Protein AF-A0A7X9EI49-F1 (afdb_monomer)

Sequence (77 aa):
DPWGALYIAKTIGVSPERILYLGDTKTDIATAKGVGMISAGATWGFRGREELQQAGADYIVDSPSQFLQLAKSLFCN

Solvent-accessible surface area (backbone atoms only — not comparable to full-atom values): 4240 Å² total; per-residue (Å²): 128,36,63,66,60,50,48,51,29,61,74,72,74,44,61,38,74,80,36,79,41,78,32,33,48,53,66,43,28,47,29,21,54,71,57,49,23,40,21,34,24,34,44,78,58,87,33,52,62,67,59,33,55,75,44,60,33,76,37,76,33,78,44,74,69,52,45,54,53,50,53,43,72,76,70,69,123

Radius of gyration: 11.98 Å; Cα contacts (8 Å, |Δi|>4): 124; chains: 1; bounding box: 24×27×29 Å

Secondary structure (DSSP, 8-state):
--HHHHHHHHHHT--GGG-EEEESSHHHHHHHHHTTPEEEEETTSSS-HHHHHHTT-SEEESSHHHHHHHHHHHH--

Nearest PDB structures (foldseek):
  2ah5-assembly1_A  TM=9.232E-01  e=1.118E-04  Streptococcus pneumoniae TIGR4
  3mc1-assembly1_A  TM=9.341E-01  e=2.704E-04  Clostridium acetobutylicum
  3s6j-assembly1_A  TM=8.675E-01  e=2.223E-03  Pseudomonas syringae pv. tomato
  3s6j-assembly2_F  TM=8.785E-01  e=3.577E-03  Pseudomonas syringae pv. tomato
  2hcf-assembly1_A  TM=7.940E-01  e=1.052E-03  Chlorobaculum tepidum

pLDDT: mean 96.14, std 5.55, range [59.03, 98.62]

Structure (mmCIF, N/CA/C/O backbone):
data_AF-A0A7X9EI49-F1
#
_entry.id   AF-A0A7X9EI49-F1
#
loop_
_atom_site.group_PDB
_atom_site.id
_atom_site.type_symbol
_atom_site.label_atom_id
_atom_site.label_alt_id
_atom_site.label_comp_id
_atom_site.label_asym_id
_atom_site.label_entity_id
_atom_site.label_seq_id
_atom_site.pdbx_PDB_ins_code
_atom_site.Cartn_x
_atom_site.Cartn_y
_atom_site.Cartn_z
_atom_site.occupancy
_atom_site.B_iso_or_equiv
_atom_site.auth_seq_id
_atom_site.auth_comp_id
_atom_site.auth_asym_id
_atom_site.auth_atom_id
_atom_site.pdbx_PDB_model_num
ATOM 1 N N . ASP A 1 1 ? -5.082 -12.007 -5.255 1.00 73.75 1 ASP A N 1
ATOM 2 C CA . ASP A 1 1 ? -6.216 -12.480 -4.446 1.00 73.75 1 ASP A CA 1
ATOM 3 C C . ASP A 1 1 ? -6.328 -11.556 -3.236 1.00 73.75 1 ASP A C 1
ATOM 5 O O . ASP A 1 1 ? -5.339 -11.459 -2.516 1.00 73.75 1 ASP A O 1
ATOM 9 N N . PRO A 1 2 ? -7.441 -10.823 -3.046 1.00 85.88 2 PRO A N 1
ATOM 10 C CA . PRO A 1 2 ? -7.555 -9.833 -1.981 1.00 85.88 2 PRO A CA 1
ATOM 11 C C . PRO A 1 2 ? -7.964 -10.406 -0.609 1.00 85.88 2 PRO A C 1
ATOM 13 O O . PRO A 1 2 ? -7.973 -9.667 0.376 1.00 85.88 2 PRO A O 1
ATOM 16 N N . TRP A 1 3 ? -8.272 -11.707 -0.496 1.00 90.31 3 TRP A N 1
ATOM 17 C CA . TRP A 1 3 ? -8.774 -12.295 0.757 1.00 90.31 3 TRP A CA 1
ATOM 18 C C . TRP A 1 3 ? -7.810 -12.160 1.940 1.00 90.31 3 TRP A C 1
ATOM 20 O O . TRP A 1 3 ? -8.261 -11.997 3.073 1.00 90.31 3 TRP A O 1
ATOM 30 N N . GLY A 1 4 ? -6.496 -12.165 1.691 1.00 94.56 4 GLY A N 1
ATOM 31 C CA . GLY A 1 4 ? -5.493 -11.941 2.737 1.00 94.56 4 GLY A CA 1
ATOM 32 C C . GLY A 1 4 ? -5.622 -10.561 3.389 1.00 94.56 4 GLY A C 1
ATOM 33 O O . GLY A 1 4 ? -5.574 -10.450 4.613 1.00 94.56 4 GLY A O 1
ATOM 34 N N . ALA A 1 5 ? -5.871 -9.521 2.590 1.00 95.62 5 ALA A N 1
ATOM 35 C CA . ALA A 1 5 ? -6.069 -8.164 3.092 1.00 95.62 5 ALA A CA 1
ATOM 36 C C . ALA A 1 5 ? -7.353 -8.061 3.932 1.00 95.62 5 ALA A C 1
ATOM 38 O O . ALA A 1 5 ? -7.335 -7.507 5.032 1.00 95.62 5 ALA A O 1
ATOM 39 N N . LEU A 1 6 ? -8.453 -8.667 3.469 1.00 96.62 6 LEU A N 1
ATOM 40 C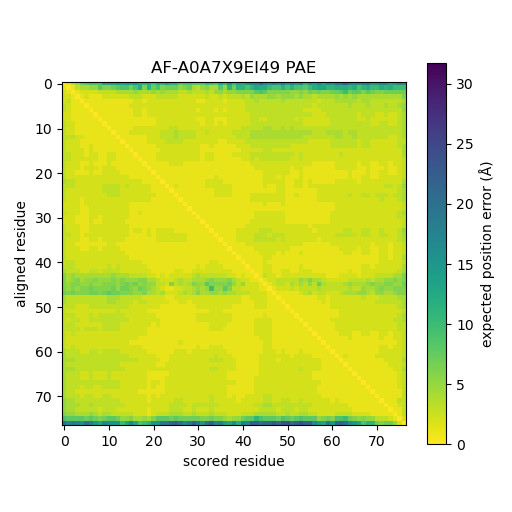 CA . LEU A 1 6 ? -9.704 -8.697 4.234 1.00 96.62 6 LEU A CA 1
ATOM 41 C C . LEU A 1 6 ? -9.568 -9.477 5.547 1.00 96.62 6 LEU A C 1
ATOM 43 O O . LEU A 1 6 ? -10.109 -9.066 6.575 1.00 96.62 6 LEU A O 1
ATOM 47 N N . TYR A 1 7 ? -8.839 -10.594 5.525 1.00 97.50 7 TYR A N 1
ATOM 48 C CA . TYR A 1 7 ? -8.553 -11.369 6.726 1.00 97.50 7 TYR A CA 1
ATOM 49 C C . TYR A 1 7 ? -7.797 -10.525 7.756 1.00 97.50 7 TYR A C 1
ATOM 51 O O . TYR A 1 7 ? -8.229 -10.461 8.904 1.00 97.50 7 TYR A O 1
ATOM 59 N N . ILE A 1 8 ? -6.745 -9.807 7.341 1.00 97.06 8 ILE A N 1
ATOM 60 C CA . ILE A 1 8 ? -5.99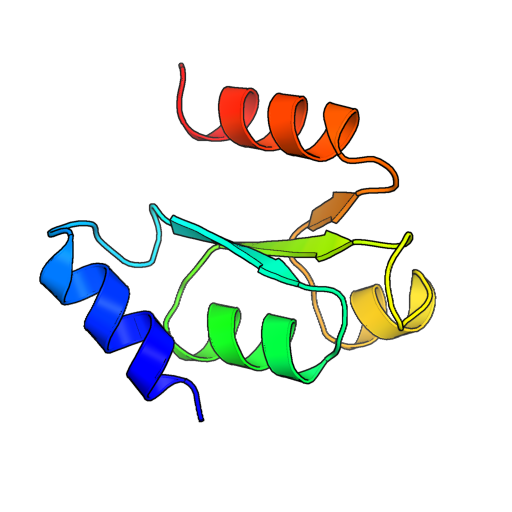3 -8.898 8.219 1.00 97.06 8 ILE A CA 1
ATOM 61 C C . ILE A 1 8 ? -6.919 -7.847 8.834 1.00 97.06 8 ILE A C 1
ATOM 63 O O . ILE A 1 8 ? -6.909 -7.696 10.054 1.00 97.06 8 ILE A O 1
ATOM 67 N N . ALA A 1 9 ? -7.748 -7.176 8.025 1.00 97.69 9 ALA A N 1
ATOM 68 C CA . ALA A 1 9 ? -8.702 -6.168 8.501 1.00 97.69 9 ALA A CA 1
ATOM 69 C C . ALA A 1 9 ? -9.615 -6.721 9.608 1.00 97.69 9 ALA A C 1
ATOM 71 O O . ALA A 1 9 ? -9.757 -6.123 10.677 1.00 97.69 9 ALA A O 1
ATOM 72 N N . LYS A 1 10 ? -10.159 -7.925 9.390 1.00 97.62 10 LYS A N 1
ATOM 73 C CA . LYS A 1 10 ? -10.982 -8.630 10.377 1.00 97.62 10 LYS A CA 1
ATOM 74 C C . LYS A 1 10 ? -10.195 -8.986 11.639 1.00 97.62 10 LYS A C 1
ATOM 76 O O . LYS A 1 10 ? -10.715 -8.812 12.737 1.00 97.62 10 LYS A O 1
ATOM 81 N N . THR A 1 11 ? -8.964 -9.475 11.499 1.00 98.25 11 THR A N 1
ATOM 82 C CA . THR A 1 11 ? -8.108 -9.865 12.629 1.00 98.25 11 THR A CA 1
ATOM 83 C C . THR A 1 11 ? -7.760 -8.678 13.523 1.00 98.25 11 THR A C 1
ATOM 85 O O . THR A 1 11 ? -7.752 -8.830 14.741 1.00 98.25 11 THR A O 1
ATOM 88 N N . ILE A 1 12 ? -7.507 -7.502 12.944 1.00 97.38 12 ILE A N 1
ATOM 89 C CA . ILE A 1 12 ? -7.195 -6.286 13.712 1.00 97.38 12 ILE A CA 1
ATOM 90 C C . ILE A 1 12 ? -8.446 -5.508 14.151 1.00 97.38 12 ILE A C 1
ATOM 92 O O . ILE A 1 12 ? -8.321 -4.512 14.856 1.00 97.38 12 ILE A O 1
ATOM 96 N N . GLY A 1 13 ? -9.646 -5.947 13.753 1.00 97.69 13 GLY A N 1
ATOM 97 C CA . GLY A 1 13 ? -10.911 -5.311 14.131 1.00 97.69 13 GLY A CA 1
ATOM 98 C C . GLY A 1 13 ? -11.123 -3.921 13.521 1.00 97.69 13 GLY A C 1
ATOM 99 O O . GLY A 1 13 ? -11.803 -3.090 14.120 1.00 97.69 13 GLY A O 1
ATOM 100 N N . VAL A 1 14 ? -10.539 -3.649 12.350 1.00 97.81 14 VAL A N 1
ATOM 101 C CA . VAL A 1 14 ? -10.628 -2.353 11.659 1.00 97.81 14 VAL A CA 1
ATOM 102 C C . VAL A 1 14 ? -11.383 -2.536 10.346 1.00 97.81 14 VAL A C 1
ATOM 104 O O . VAL A 1 14 ? -11.157 -3.508 9.626 1.00 97.81 14 VAL A O 1
ATOM 107 N N . SER A 1 15 ? -12.296 -1.613 10.026 1.00 97.19 15 SER A N 1
ATOM 108 C CA . SER A 1 15 ? -13.006 -1.662 8.745 1.00 97.19 15 SER A CA 1
ATOM 109 C C . SER A 1 15 ? -12.031 -1.400 7.585 1.00 97.19 15 SER A C 1
ATOM 111 O O . SER A 1 15 ? -11.114 -0.589 7.751 1.00 97.19 15 SER A O 1
ATOM 113 N N . PRO A 1 16 ? -12.178 -2.059 6.421 1.00 97.69 16 PRO A N 1
ATOM 114 C CA . PRO A 1 16 ? -11.255 -1.876 5.300 1.00 97.69 16 PRO A CA 1
ATOM 115 C C . PRO A 1 16 ? -11.054 -0.412 4.893 1.00 97.69 16 PRO A C 1
ATOM 117 O O . PRO A 1 16 ? -9.927 0.006 4.652 1.00 97.69 16 PRO A O 1
ATOM 120 N N . GLU A 1 17 ? -12.105 0.403 4.943 1.00 96.94 17 GLU A N 1
ATOM 121 C CA . GLU A 1 17 ? -12.088 1.825 4.573 1.00 96.94 17 GLU A CA 1
ATOM 122 C C . GLU A 1 17 ? -11.217 2.674 5.514 1.00 96.94 17 GLU A C 1
ATOM 124 O O . GLU A 1 17 ? -10.880 3.816 5.209 1.00 96.94 17 GLU A O 1
ATOM 129 N N . ARG A 1 18 ? -10.842 2.122 6.674 1.00 96.62 18 ARG A N 1
ATOM 130 C CA . ARG A 1 18 ? -9.941 2.736 7.657 1.00 96.62 18 ARG A CA 1
ATOM 131 C C . ARG A 1 18 ? -8.516 2.185 7.585 1.00 96.62 18 ARG A C 1
ATOM 133 O O . ARG A 1 18 ? -7.727 2.421 8.499 1.00 96.62 18 ARG A O 1
ATOM 140 N N . ILE A 1 19 ? -8.181 1.448 6.528 1.00 97.81 19 ILE A N 1
ATOM 141 C CA . ILE A 1 19 ? -6.856 0.870 6.307 1.00 97.81 19 ILE A CA 1
ATOM 142 C C . ILE A 1 19 ? -6.240 1.498 5.060 1.00 97.81 19 ILE A C 1
ATOM 144 O O . ILE A 1 19 ? -6.824 1.487 3.977 1.00 97.81 19 ILE A O 1
ATOM 148 N N . LEU A 1 20 ? -5.028 2.027 5.231 1.00 98.19 20 LEU A N 1
ATOM 149 C CA . LEU A 1 20 ? -4.173 2.485 4.143 1.00 98.19 20 LEU A CA 1
ATOM 150 C C . LEU A 1 20 ? -3.212 1.359 3.751 1.00 98.19 20 LEU A C 1
ATOM 152 O O . LEU A 1 20 ? -2.323 0.996 4.521 1.00 98.19 20 LEU A O 1
ATOM 156 N N . TYR A 1 21 ? -3.396 0.818 2.554 1.00 98.25 21 TYR A N 1
ATOM 157 C CA . TYR A 1 21 ? -2.576 -0.231 1.967 1.00 98.25 21 TYR A CA 1
ATOM 158 C C . TYR A 1 21 ? -1.491 0.397 1.085 1.00 98.25 21 TYR A C 1
ATOM 160 O O . TYR A 1 21 ? -1.790 1.020 0.066 1.00 98.25 21 TYR A O 1
ATOM 168 N N . LEU A 1 22 ? -0.226 0.216 1.463 1.00 98.19 22 LEU A N 1
ATOM 169 C CA . LEU A 1 22 ? 0.931 0.660 0.686 1.00 98.19 22 LEU A CA 1
ATOM 170 C C . LEU A 1 22 ? 1.437 -0.475 -0.205 1.00 98.19 22 LEU A C 1
ATOM 172 O O . LEU A 1 22 ? 1.693 -1.571 0.288 1.00 98.19 22 LEU A O 1
ATOM 176 N N . GLY A 1 23 ? 1.641 -0.194 -1.487 1.00 97.94 23 GLY A N 1
ATOM 177 C CA . GLY A 1 23 ? 2.288 -1.128 -2.400 1.00 97.94 23 GLY A CA 1
ATOM 178 C C . GLY A 1 23 ? 2.865 -0.444 -3.627 1.00 97.94 23 GLY A C 1
ATOM 179 O O . GLY A 1 23 ? 2.666 0.747 -3.852 1.00 97.94 23 GLY A O 1
ATOM 180 N N . ASP A 1 24 ? 3.619 -1.193 -4.412 1.00 98.19 24 ASP A N 1
ATOM 181 C CA . ASP A 1 24 ? 4.420 -0.691 -5.527 1.00 98.19 24 ASP A CA 1
ATOM 182 C C . ASP A 1 24 ? 4.106 -1.410 -6.844 1.00 98.19 24 ASP A C 1
ATOM 184 O O . ASP A 1 24 ? 4.782 -1.199 -7.850 1.00 98.19 24 ASP A O 1
ATOM 188 N N . THR A 1 25 ? 3.060 -2.237 -6.870 1.00 97.94 25 THR A N 1
ATOM 189 C CA . THR A 1 25 ? 2.598 -2.932 -8.070 1.00 97.94 25 THR A CA 1
ATOM 190 C C . THR A 1 25 ? 1.102 -2.749 -8.302 1.00 97.94 25 THR A C 1
ATOM 192 O O . THR A 1 25 ? 0.320 -2.498 -7.385 1.00 97.94 25 THR A O 1
ATOM 195 N N . LYS A 1 26 ? 0.653 -2.989 -9.541 1.00 97.31 26 LYS A N 1
ATOM 196 C CA . LYS A 1 26 ? -0.783 -3.062 -9.866 1.00 97.31 26 LYS A CA 1
ATOM 197 C C . LYS A 1 26 ? -1.542 -4.097 -9.025 1.00 97.31 26 LYS A C 1
ATOM 199 O O . LYS A 1 26 ? -2.736 -3.936 -8.795 1.00 97.31 26 LYS A O 1
ATOM 204 N N . THR A 1 27 ? -0.865 -5.162 -8.590 1.00 97.31 27 THR A N 1
ATOM 205 C CA . THR A 1 27 ? -1.467 -6.226 -7.780 1.00 97.31 27 THR A CA 1
ATOM 206 C C . THR A 1 27 ? -1.795 -5.719 -6.382 1.00 97.31 27 THR A C 1
ATOM 208 O O . THR A 1 27 ? -2.850 -6.068 -5.858 1.00 97.31 27 THR A O 1
ATOM 211 N N . ASP A 1 28 ? -0.948 -4.866 -5.805 1.00 97.69 28 ASP A N 1
ATOM 212 C CA . ASP A 1 28 ? -1.199 -4.248 -4.500 1.00 97.69 28 ASP A CA 1
ATOM 213 C C . ASP A 1 28 ? -2.396 -3.305 -4.562 1.00 97.69 28 ASP A C 1
ATOM 215 O O . ASP A 1 28 ? -3.310 -3.398 -3.745 1.00 97.69 28 ASP A O 1
ATOM 219 N N . ILE A 1 29 ? -2.438 -2.459 -5.595 1.00 98.12 29 ILE A N 1
ATOM 220 C CA . ILE A 1 29 ? -3.551 -1.532 -5.816 1.00 98.12 29 ILE A CA 1
ATOM 221 C C . ILE A 1 29 ? -4.861 -2.301 -6.019 1.00 98.12 29 ILE A C 1
ATOM 223 O O . ILE A 1 29 ? -5.864 -2.010 -5.369 1.00 98.12 29 ILE A O 1
ATOM 227 N N . ALA A 1 30 ? -4.851 -3.340 -6.859 1.00 97.75 30 ALA A N 1
ATOM 228 C CA . ALA A 1 30 ? -6.016 -4.196 -7.063 1.00 97.75 30 ALA A CA 1
ATOM 229 C C . ALA A 1 30 ? -6.431 -4.940 -5.782 1.00 97.75 30 ALA A C 1
ATOM 231 O O . ALA A 1 30 ? -7.623 -5.118 -5.536 1.00 97.75 30 ALA A O 1
ATOM 23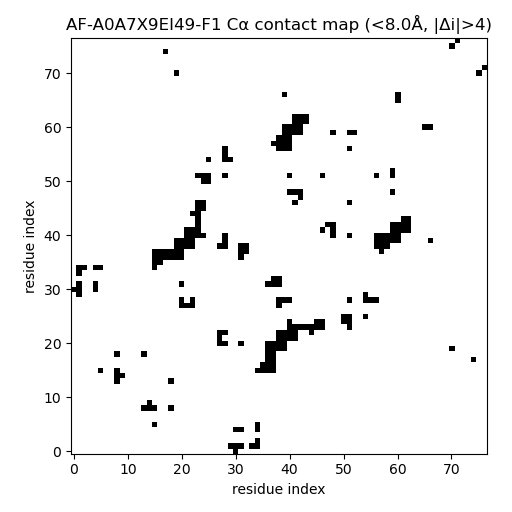2 N N . THR A 1 31 ? -5.466 -5.354 -4.957 1.00 97.94 31 THR A N 1
ATOM 233 C CA . THR A 1 31 ? -5.720 -6.014 -3.671 1.00 97.94 31 THR A CA 1
ATOM 234 C C . THR A 1 31 ? -6.443 -5.079 -2.714 1.00 97.94 31 THR A C 1
ATOM 236 O O . THR A 1 31 ? -7.499 -5.446 -2.207 1.00 97.94 31 THR A O 1
ATOM 239 N N . ALA A 1 32 ? -5.930 -3.863 -2.526 1.00 97.94 32 ALA A N 1
ATOM 240 C CA . ALA A 1 32 ? -6.532 -2.855 -1.662 1.00 97.94 32 ALA A CA 1
ATOM 241 C C . ALA A 1 32 ? -7.958 -2.495 -2.109 1.00 97.94 32 ALA A C 1
ATOM 243 O O . ALA A 1 32 ? -8.912 -2.612 -1.337 1.00 97.94 32 ALA A O 1
ATOM 244 N N . LYS A 1 33 ? -8.122 -2.145 -3.391 1.00 96.94 33 LYS A N 1
ATOM 245 C CA . LYS A 1 33 ? -9.422 -1.749 -3.952 1.00 96.94 33 LYS A CA 1
ATOM 246 C C . LYS A 1 33 ? -10.433 -2.892 -3.933 1.00 96.94 33 LYS A C 1
ATOM 248 O O . LYS A 1 33 ? -11.611 -2.653 -3.688 1.00 96.94 33 LYS A O 1
ATOM 253 N N . GLY A 1 34 ? -9.982 -4.129 -4.148 1.00 96.88 34 GLY A N 1
ATOM 254 C CA . GLY A 1 34 ? -10.838 -5.317 -4.154 1.00 96.88 34 GLY A CA 1
ATOM 255 C C . GLY A 1 34 ? -11.570 -5.575 -2.833 1.00 96.88 34 GLY A C 1
ATOM 256 O O . GLY A 1 34 ? -12.564 -6.294 -2.835 1.00 96.88 34 GLY A O 1
ATOM 257 N N . VAL A 1 35 ? -11.107 -4.988 -1.723 1.00 96.94 35 VAL A N 1
ATOM 258 C CA . VAL A 1 35 ? -11.733 -5.113 -0.394 1.00 96.94 35 VAL A CA 1
ATOM 259 C C . VAL A 1 35 ? -12.104 -3.769 0.232 1.00 96.94 35 VAL A C 1
ATOM 261 O O . VAL A 1 35 ? -12.450 -3.734 1.406 1.00 96.94 35 VAL A O 1
ATOM 264 N N . GLY A 1 36 ? -12.056 -2.671 -0.529 1.00 96.94 36 GLY A N 1
ATOM 265 C CA . GLY A 1 36 ? -12.459 -1.344 -0.049 1.00 96.94 36 GLY A CA 1
ATOM 266 C C . GLY A 1 36 ? -11.432 -0.631 0.837 1.00 96.94 36 GLY A C 1
ATOM 267 O O . 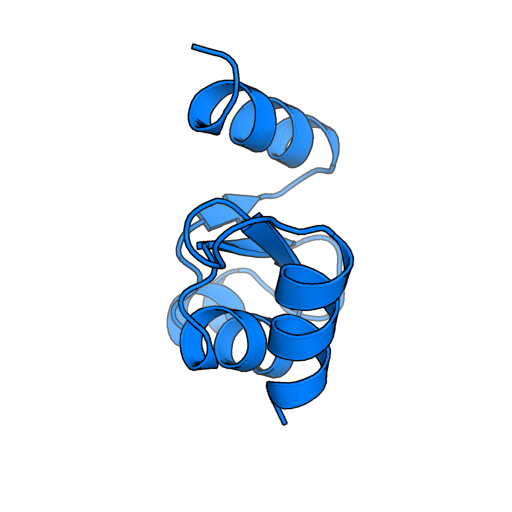GLY A 1 36 ? -11.801 0.280 1.572 1.00 96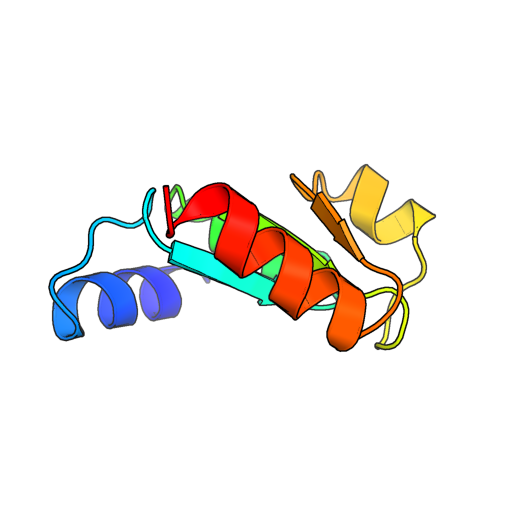.94 36 GLY A O 1
ATOM 268 N N . MET A 1 37 ? -10.156 -1.022 0.785 1.00 98.31 37 MET A N 1
ATOM 269 C CA . MET A 1 37 ? -9.076 -0.280 1.445 1.00 98.31 37 MET A CA 1
ATOM 270 C C . MET A 1 37 ? -8.636 0.935 0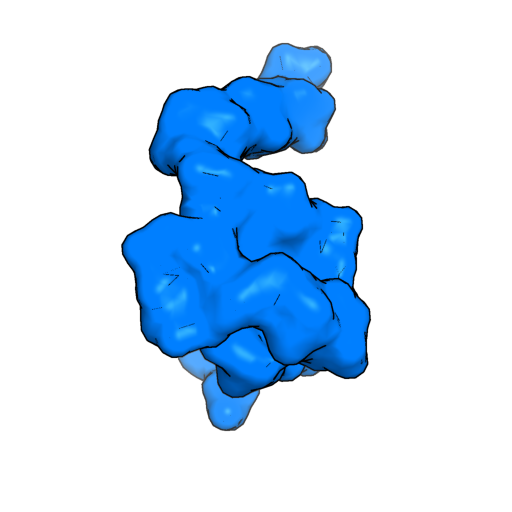.630 1.00 98.31 37 MET A C 1
ATOM 272 O O . MET A 1 37 ? -8.762 0.952 -0.595 1.00 98.31 37 MET A O 1
ATOM 276 N N . ILE A 1 38 ? -8.046 1.919 1.312 1.00 98.50 38 ILE A N 1
ATOM 277 C CA . ILE A 1 38 ? -7.394 3.067 0.676 1.00 98.50 38 ILE A CA 1
ATOM 278 C C . ILE A 1 38 ? -6.038 2.605 0.144 1.00 98.50 38 ILE A C 1
ATOM 280 O O . ILE A 1 38 ? -5.237 2.048 0.891 1.00 98.50 38 ILE A O 1
ATOM 284 N N . SER A 1 39 ? -5.750 2.845 -1.129 1.00 98.56 39 SER A N 1
ATOM 285 C CA . SER A 1 39 ? -4.506 2.423 -1.774 1.00 98.56 39 SER A CA 1
ATOM 286 C C . SER A 1 39 ? -3.499 3.569 -1.921 1.00 98.56 39 SER A C 1
ATOM 288 O O . SER A 1 39 ? -3.828 4.660 -2.385 1.00 98.56 39 SER A O 1
ATOM 290 N N . ALA A 1 40 ? -2.242 3.311 -1.556 1.00 98.62 40 ALA A N 1
ATOM 291 C CA . ALA A 1 40 ? -1.110 4.199 -1.793 1.00 98.62 40 ALA A CA 1
ATOM 292 C C . ALA A 1 40 ? -0.037 3.490 -2.629 1.00 98.62 40 ALA A C 1
ATOM 294 O O . ALA A 1 40 ? 0.502 2.463 -2.220 1.00 98.62 40 ALA A O 1
ATOM 295 N N . GLY A 1 41 ? 0.283 4.063 -3.789 1.00 98.62 41 GLY A N 1
ATOM 296 C CA . GLY A 1 41 ? 1.353 3.620 -4.676 1.00 98.62 41 GLY A CA 1
ATOM 297 C C . GLY A 1 41 ? 2.702 4.241 -4.304 1.00 98.62 41 GLY A C 1
ATOM 298 O O . GLY A 1 41 ? 2.822 5.466 -4.300 1.00 98.62 41 GLY A O 1
ATOM 299 N N . ALA A 1 42 ? 3.719 3.423 -4.037 1.00 98.44 42 ALA A N 1
ATOM 300 C CA . ALA A 1 42 ? 5.087 3.870 -3.761 1.00 98.44 42 ALA A CA 1
ATOM 301 C C . ALA A 1 42 ? 5.948 3.896 -5.034 1.00 98.44 42 ALA A C 1
A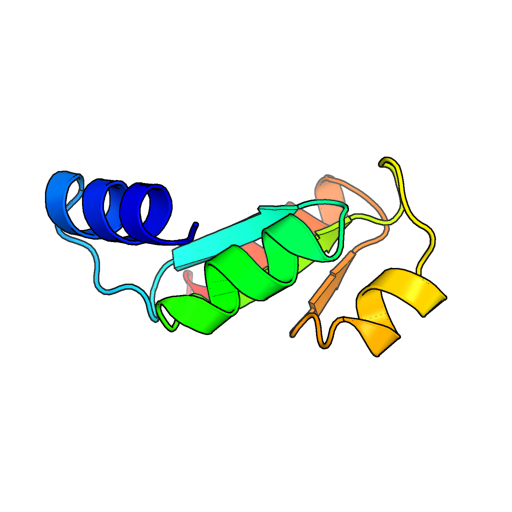TOM 303 O O . ALA A 1 42 ? 6.215 2.850 -5.622 1.00 98.44 42 ALA A O 1
ATOM 304 N N . THR A 1 43 ? 6.449 5.069 -5.435 1.00 98.12 43 THR A N 1
ATOM 305 C CA . THR A 1 43 ? 7.283 5.201 -6.652 1.00 98.12 43 THR A CA 1
ATOM 306 C C . THR A 1 43 ? 8.741 4.783 -6.454 1.00 98.12 43 THR A C 1
ATOM 308 O O . THR A 1 43 ? 9.488 4.680 -7.424 1.00 98.12 43 THR A O 1
ATOM 311 N N . TRP A 1 44 ? 9.150 4.514 -5.211 1.00 96.38 44 TRP A N 1
ATOM 312 C CA . TRP A 1 44 ? 10.490 4.030 -4.861 1.00 96.38 44 TRP A CA 1
ATOM 313 C C . TRP A 1 44 ? 10.598 2.495 -4.817 1.00 96.38 44 TRP A C 1
ATOM 315 O O . TRP A 1 44 ? 11.605 1.967 -4.343 1.00 96.38 44 TRP A O 1
ATOM 325 N N . GLY A 1 45 ? 9.553 1.784 -5.253 1.00 93.00 45 GLY A N 1
ATOM 326 C CA . GLY A 1 45 ? 9.533 0.327 -5.376 1.00 93.00 45 GLY A CA 1
ATOM 327 C C . GLY A 1 45 ? 9.756 -0.147 -6.814 1.00 93.00 45 GLY A C 1
ATOM 328 O O . GLY A 1 45 ? 10.614 0.355 -7.536 1.00 93.00 45 GLY A O 1
ATOM 329 N N . PHE A 1 46 ? 8.985 -1.149 -7.225 1.00 89.62 46 PHE A N 1
ATOM 330 C CA . PHE A 1 46 ? 9.152 -1.877 -8.476 1.00 89.62 46 PHE A CA 1
ATOM 331 C C . PHE A 1 46 ? 8.581 -1.156 -9.698 1.00 89.62 46 PHE A C 1
ATOM 333 O O . PHE A 1 46 ? 9.126 -1.302 -10.794 1.00 89.62 46 PHE A O 1
ATOM 340 N N . ARG A 1 47 ? 7.478 -0.408 -9.546 1.00 94.19 47 ARG A N 1
ATOM 341 C CA . ARG A 1 47 ? 6.806 0.285 -10.657 1.00 94.19 47 ARG A CA 1
ATOM 342 C C . ARG A 1 47 ? 6.895 1.798 -10.550 1.00 94.19 47 ARG A C 1
ATOM 344 O O . ARG A 1 47 ? 6.906 2.380 -9.471 1.00 94.19 47 ARG A O 1
ATOM 351 N N . GLY A 1 48 ? 6.932 2.430 -11.721 1.00 94.25 48 GLY A N 1
ATOM 352 C CA . GLY A 1 48 ? 6.907 3.879 -11.845 1.00 94.25 48 GLY A CA 1
ATOM 353 C C . GLY A 1 48 ? 5.517 4.467 -11.602 1.00 94.25 48 GLY A C 1
ATOM 354 O O . GLY A 1 48 ? 4.497 3.777 -11.624 1.00 94.25 48 GLY A O 1
ATOM 355 N N . ARG A 1 49 ? 5.488 5.790 -11.430 1.00 97.62 49 ARG A N 1
ATOM 356 C CA . ARG A 1 49 ? 4.273 6.580 -11.194 1.00 97.62 49 ARG A CA 1
ATOM 357 C C . ARG A 1 49 ? 3.153 6.285 -12.190 1.00 97.62 49 ARG A C 1
ATOM 359 O O . ARG A 1 49 ? 2.022 6.093 -11.764 1.00 97.62 49 ARG A O 1
ATOM 366 N N . GLU A 1 50 ? 3.454 6.250 -13.484 1.00 98.06 50 GLU A N 1
ATOM 367 C CA . GLU A 1 50 ? 2.435 6.086 -14.525 1.00 98.06 50 GLU A CA 1
ATOM 368 C C . GLU A 1 50 ? 1.688 4.748 -14.399 1.00 98.06 50 GLU A C 1
ATOM 370 O O . GLU A 1 50 ? 0.460 4.730 -14.414 1.00 98.06 50 GLU A O 1
ATOM 375 N N . GLU A 1 51 ? 2.402 3.639 -14.175 1.00 97.94 51 GLU A N 1
ATOM 376 C CA . GLU A 1 51 ? 1.772 2.326 -13.973 1.00 97.94 51 GLU A CA 1
ATOM 377 C C . GLU A 1 51 ? 0.881 2.305 -12.720 1.00 97.94 51 GLU A C 1
ATOM 379 O O . GLU A 1 51 ? -0.201 1.720 -12.737 1.00 97.94 51 GLU A O 1
ATOM 384 N N . LEU A 1 52 ? 1.303 2.968 -11.638 1.00 98.38 52 LEU A N 1
ATOM 385 C CA . LEU A 1 52 ? 0.520 3.075 -10.401 1.00 98.38 52 LEU A CA 1
ATOM 386 C C . LEU A 1 52 ? -0.736 3.945 -10.590 1.00 98.38 52 LEU A C 1
ATOM 388 O O . LEU A 1 52 ? -1.796 3.614 -10.057 1.00 98.38 52 LEU A O 1
ATOM 392 N N . GLN A 1 53 ? -0.644 5.016 -11.388 1.00 98.12 53 GLN A N 1
ATOM 393 C CA . GLN A 1 53 ? -1.799 5.836 -11.780 1.00 98.12 53 GLN A CA 1
ATOM 394 C C . GLN A 1 53 ? -2.786 5.026 -12.618 1.00 98.12 53 GLN A C 1
ATOM 396 O O . GLN A 1 53 ? -3.979 5.025 -12.329 1.00 98.12 53 GLN A O 1
ATOM 401 N N . GLN A 1 54 ? -2.292 4.300 -13.623 1.00 98.31 54 GLN A N 1
ATOM 402 C CA . GLN A 1 54 ? -3.114 3.450 -14.487 1.00 98.31 54 GLN A CA 1
ATOM 403 C C . GLN A 1 54 ? -3.770 2.299 -13.714 1.00 98.31 54 GLN A C 1
ATOM 405 O O . GLN A 1 54 ? -4.903 1.927 -14.011 1.00 98.31 54 GLN A O 1
ATOM 410 N N . ALA A 1 55 ? -3.097 1.762 -12.691 1.00 98.00 55 ALA A N 1
ATOM 411 C CA . ALA A 1 55 ? -3.673 0.776 -11.778 1.00 98.00 55 ALA A CA 1
ATOM 412 C C . ALA A 1 55 ? -4.782 1.356 -10.877 1.00 98.00 55 ALA A C 1
ATOM 414 O O . ALA A 1 55 ? -5.512 0.594 -10.242 1.00 98.00 55 ALA A O 1
ATOM 415 N N . GLY A 1 56 ? -4.929 2.683 -10.828 1.00 98.19 56 GLY A N 1
ATOM 416 C CA . GLY A 1 56 ? -5.967 3.372 -10.071 1.00 98.19 56 GLY A CA 1
ATOM 417 C C . GLY A 1 56 ? -5.640 3.539 -8.591 1.00 98.19 56 GLY A C 1
ATOM 418 O O . GLY A 1 56 ? -6.559 3.452 -7.777 1.00 98.19 56 GLY A O 1
ATOM 419 N N . ALA A 1 57 ? -4.366 3.739 -8.237 1.00 98.31 57 ALA A N 1
ATOM 420 C CA . ALA A 1 57 ? -3.975 4.062 -6.866 1.00 98.31 57 ALA A CA 1
ATOM 421 C C . ALA A 1 57 ? -4.678 5.346 -6.393 1.00 98.31 57 ALA A C 1
ATOM 423 O O . ALA A 1 57 ? -4.706 6.335 -7.128 1.00 98.31 57 ALA A O 1
ATOM 424 N N . ASP A 1 58 ? -5.231 5.345 -5.179 1.00 98.56 58 ASP A N 1
ATOM 425 C CA . ASP A 1 58 ? -5.943 6.514 -4.640 1.00 98.56 58 ASP A CA 1
ATOM 426 C C . ASP A 1 58 ? -4.952 7.637 -4.290 1.00 98.56 58 ASP A C 1
ATOM 428 O O . ASP A 1 58 ? -5.231 8.819 -4.493 1.00 98.56 58 ASP A O 1
ATOM 432 N N . TYR A 1 59 ? -3.754 7.255 -3.840 1.00 98.56 59 TYR A N 1
ATOM 433 C CA . TYR A 1 59 ? -2.627 8.152 -3.612 1.00 98.56 59 TYR A CA 1
ATOM 434 C C . TYR A 1 59 ? -1.351 7.612 -4.244 1.00 98.56 59 TYR A C 1
ATOM 436 O O . TYR A 1 59 ? -1.148 6.404 -4.346 1.00 98.56 59 TYR A O 1
ATOM 444 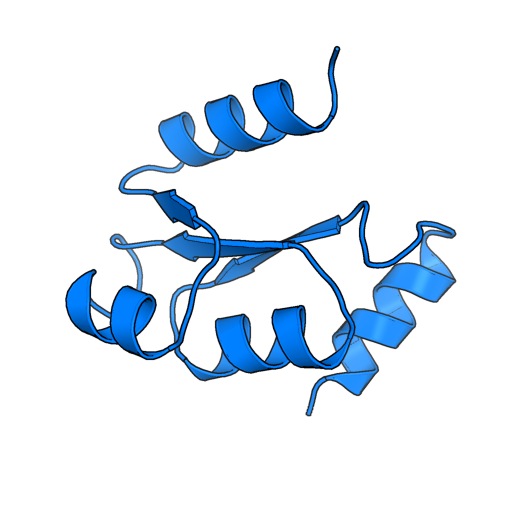N N . ILE A 1 60 ? -0.446 8.516 -4.612 1.00 98.50 60 ILE A N 1
ATOM 445 C CA . ILE A 1 60 ? 0.917 8.169 -5.017 1.00 98.50 60 ILE A CA 1
ATOM 446 C C . ILE A 1 60 ? 1.887 8.971 -4.178 1.00 98.50 60 ILE A C 1
ATOM 448 O O . ILE A 1 60 ? 1.756 10.190 -4.054 1.00 98.50 60 ILE A O 1
ATOM 452 N N . VAL A 1 61 ? 2.865 8.269 -3.629 1.00 98.31 61 VAL A N 1
ATOM 453 C CA . VAL A 1 61 ? 3.892 8.819 -2.760 1.00 98.31 61 VAL A CA 1
ATOM 454 C C . VAL A 1 61 ? 5.271 8.522 -3.342 1.00 98.31 61 VAL A C 1
ATOM 456 O O . VAL A 1 61 ? 5.513 7.449 -3.891 1.00 98.31 61 VAL A O 1
ATOM 459 N N . ASP A 1 62 ? 6.186 9.474 -3.182 1.00 98.00 62 ASP A N 1
ATOM 460 C CA . ASP A 1 62 ? 7.560 9.450 -3.690 1.00 98.00 62 ASP A CA 1
ATOM 461 C C . ASP A 1 62 ? 8.616 9.207 -2.614 1.00 98.00 62 ASP A C 1
ATOM 463 O O . ASP A 1 62 ? 9.789 9.002 -2.915 1.00 98.00 62 ASP A O 1
ATOM 467 N N . SER A 1 63 ? 8.215 9.207 -1.344 1.00 98.00 63 SER A N 1
ATOM 468 C CA . SER A 1 63 ? 9.094 8.821 -0.244 1.00 98.00 63 SER A CA 1
ATOM 469 C C . SER A 1 63 ? 8.339 8.235 0.955 1.00 98.00 63 SER A C 1
ATOM 471 O O . SER A 1 63 ? 7.163 8.557 1.174 1.00 98.00 63 SER A O 1
ATOM 473 N N . PRO A 1 64 ? 9.023 7.451 1.811 1.00 97.88 64 PRO A N 1
ATOM 474 C CA . PRO A 1 64 ? 8.464 6.998 3.084 1.00 97.88 64 PRO A CA 1
ATOM 475 C C . PRO A 1 64 ? 7.989 8.147 3.988 1.00 97.88 64 PRO A C 1
ATOM 477 O O . PRO A 1 64 ? 6.985 8.022 4.686 1.00 97.88 64 PRO A O 1
ATOM 480 N N . SER A 1 65 ? 8.674 9.296 3.968 1.00 98.19 65 SER A N 1
ATOM 481 C CA . SER A 1 65 ? 8.272 10.477 4.740 1.00 98.19 65 SER A CA 1
ATOM 482 C C . SER A 1 65 ? 6.948 11.063 4.245 1.00 98.19 65 SER A C 1
ATOM 484 O O . SER A 1 65 ? 6.100 11.410 5.067 1.00 98.19 65 SER A O 1
ATOM 486 N N . GLN A 1 66 ? 6.728 11.118 2.930 1.00 98.19 66 GLN A N 1
ATOM 487 C CA . GLN A 1 66 ? 5.442 11.530 2.364 1.00 98.19 66 GLN A CA 1
ATOM 488 C C . GLN A 1 66 ? 4.322 10.544 2.720 1.00 98.19 66 GLN A C 1
ATOM 490 O O . GLN A 1 66 ? 3.218 10.975 3.046 1.00 98.19 66 GLN A O 1
ATOM 495 N N . PHE A 1 67 ? 4.603 9.237 2.733 1.00 97.94 67 PHE A N 1
ATOM 496 C CA . PHE A 1 67 ? 3.639 8.230 3.189 1.00 97.94 67 PHE A CA 1
ATOM 497 C C . PHE A 1 67 ? 3.205 8.457 4.643 1.00 97.94 67 PHE A C 1
ATOM 499 O O . PHE A 1 67 ? 2.013 8.440 4.945 1.00 97.94 67 PHE A O 1
ATOM 506 N N . LEU A 1 68 ? 4.151 8.742 5.542 1.00 97.00 68 LEU A N 1
ATOM 507 C CA . LEU A 1 68 ? 3.830 9.062 6.936 1.00 97.00 68 LEU A CA 1
ATOM 508 C C . LEU A 1 68 ? 2.995 10.344 7.069 1.00 97.00 68 LEU A C 1
ATOM 510 O O . LEU A 1 68 ? 2.106 10.407 7.917 1.00 97.00 68 LEU A O 1
ATOM 514 N N . GLN A 1 69 ? 3.263 11.366 6.251 1.00 97.88 69 GLN A N 1
ATOM 515 C CA . GLN A 1 69 ? 2.456 12.593 6.225 1.00 97.88 69 GLN A CA 1
ATOM 516 C C . GLN A 1 69 ? 1.026 12.311 5.751 1.00 97.88 69 GLN A C 1
ATOM 518 O O . GLN A 1 69 ? 0.074 12.761 6.388 1.00 97.88 69 GLN A O 1
ATOM 523 N N . LEU A 1 70 ? 0.878 11.510 4.692 1.00 97.56 70 LEU A N 1
ATOM 524 C CA . LEU A 1 70 ? -0.419 11.063 4.193 1.00 97.56 70 LEU A CA 1
ATOM 525 C C . LEU A 1 70 ? -1.198 10.310 5.281 1.00 97.56 70 LEU A C 1
ATOM 527 O O . LEU A 1 70 ? -2.324 10.694 5.592 1.00 97.56 70 LEU A O 1
ATOM 531 N N . ALA A 1 71 ? -0.588 9.305 5.915 1.00 96.75 71 ALA A N 1
ATOM 532 C CA . ALA A 1 71 ? -1.231 8.518 6.968 1.00 96.75 71 ALA A CA 1
ATOM 533 C C . ALA A 1 71 ? -1.735 9.391 8.133 1.00 96.75 71 ALA A C 1
ATOM 535 O O . ALA A 1 71 ? -2.859 9.211 8.599 1.00 96.75 71 ALA A O 1
ATOM 536 N N . LYS A 1 72 ? -0.943 10.384 8.565 1.00 96.44 72 LYS A N 1
ATOM 537 C CA . LYS A 1 72 ? -1.364 11.351 9.592 1.00 96.44 72 LYS A CA 1
ATOM 538 C C . LYS A 1 72 ? -2.561 12.186 9.138 1.00 96.44 72 LYS A C 1
ATOM 540 O O . LYS A 1 72 ? -3.506 12.335 9.903 1.00 96.44 72 LYS A O 1
ATOM 545 N N . SER A 1 73 ? -2.536 12.698 7.906 1.00 96.44 73 SER A N 1
ATOM 546 C CA . SER A 1 73 ? -3.628 13.526 7.372 1.00 96.44 73 SER A CA 1
ATOM 547 C C . SER A 1 73 ? -4.964 12.781 7.270 1.00 96.44 73 SER A C 1
ATOM 549 O O . SER A 1 73 ? -6.017 13.388 7.456 1.00 96.44 73 SER A O 1
ATOM 551 N N . LEU A 1 74 ? -4.922 11.469 7.012 1.00 95.44 74 LEU A N 1
ATOM 552 C CA . LEU A 1 74 ? -6.111 10.630 6.868 1.00 95.44 74 LEU A CA 1
ATOM 553 C C . LEU A 1 74 ? -6.703 10.176 8.207 1.00 95.44 74 LEU A C 1
ATOM 555 O O . LEU A 1 74 ? -7.919 10.036 8.308 1.00 95.44 74 LEU A O 1
ATOM 559 N N . PHE A 1 75 ? -5.870 9.921 9.223 1.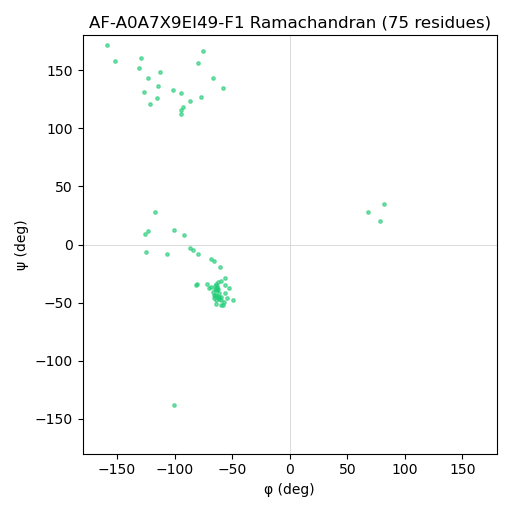00 93.56 75 PHE A N 1
ATOM 560 C CA . PHE A 1 75 ? -6.310 9.200 10.426 1.00 93.56 75 PHE A CA 1
ATOM 561 C C . PHE A 1 75 ? -6.079 9.920 11.760 1.00 93.56 75 PHE A C 1
ATOM 563 O O . PHE A 1 75 ? -6.513 9.402 12.787 1.00 93.56 75 PHE A O 1
ATOM 570 N N . CYS A 1 76 ? -5.398 11.070 11.786 1.00 86.62 76 CYS A N 1
ATOM 571 C CA . CYS A 1 76 ? -5.030 11.768 13.028 1.00 86.62 76 CYS A CA 1
ATOM 572 C C . CYS A 1 76 ? -5.662 13.164 13.181 1.00 86.62 76 CYS A C 1
ATOM 574 O O . CYS A 1 76 ? -5.069 14.009 13.851 1.00 86.62 76 CYS A O 1
ATOM 576 N N . ASN A 1 77 ? -6.834 13.400 12.580 1.00 59.03 77 ASN A N 1
ATOM 577 C CA . ASN A 1 77 ? -7.637 14.601 12.851 1.00 59.03 77 ASN A CA 1
ATOM 578 C C . ASN A 1 77 ? -8.475 14.436 14.121 1.00 59.03 77 ASN A C 1
ATOM 580 O O . ASN A 1 77 ? -9.101 13.360 14.262 1.00 59.03 77 ASN A O 1
#

Foldseek 3Di:
DLVVVVVVCVVVVHQQCLAEFEDAALVSLCSSVVRNHQYEHECPDDDHPVRCVVSPHNYYDDDPVVVVVVNCVRHVD

Mean predicted aligned error: 2.48 Å